Protein AF-A0A1M5WRR7-F1 (afdb_monomer)

Mean predicted aligned error: 4.21 Å

pLDDT: mean 90.85, std 9.51, range [60.28, 98.38]

Organism: NCBI:txid1121131

Nearest PDB structures (foldseek):
  8u01-assembly1_A  TM=9.129E-01  e=2.828E-10  Phocaeicola plebeius
  3qth-assembly1_A  TM=3.475E-01  e=7.767E+00  Colwellia psychrerythraea 34H

Structure (mmCIF, N/CA/C/O backbone):
data_AF-A0A1M5WRR7-F1
#
_entry.id   AF-A0A1M5WRR7-F1
#
loop_
_atom_site.group_PDB
_atom_site.id
_atom_site.type_symbol
_atom_site.label_atom_id
_atom_site.label_alt_id
_atom_site.label_comp_id
_atom_site.label_asym_id
_atom_site.label_entity_id
_atom_site.label_seq_id
_atom_site.pdbx_PDB_ins_code
_atom_site.Cartn_x
_atom_site.Cartn_y
_atom_site.Cartn_z
_atom_site.occupancy
_atom_site.B_iso_or_equiv
_atom_site.auth_seq_id
_atom_site.auth_comp_id
_atom_site.auth_asym_id
_atom_site.auth_atom_id
_atom_site.pdbx_PDB_model_num
ATOM 1 N N . MET A 1 1 ? 0.007 14.239 -7.657 1.00 67.25 1 MET A N 1
ATOM 2 C CA . MET A 1 1 ? -0.041 14.205 -6.182 1.00 67.25 1 MET A CA 1
ATOM 3 C C . MET A 1 1 ? 1.055 15.126 -5.649 1.00 67.25 1 MET A C 1
ATOM 5 O O . MET A 1 1 ? 2.219 14.793 -5.831 1.00 67.25 1 MET A O 1
ATOM 9 N N . PRO A 1 2 ? 0.702 16.306 -5.121 1.00 72.12 2 PRO A N 1
ATOM 10 C CA . PRO A 1 2 ? 1.646 17.364 -4.730 1.00 72.12 2 PRO A CA 1
ATOM 11 C C . PRO A 1 2 ? 2.571 16.984 -3.560 1.00 72.12 2 PRO A C 1
ATOM 13 O O . PRO A 1 2 ? 3.775 17.180 -3.682 1.00 72.12 2 PRO A O 1
ATOM 16 N N . ASN A 1 3 ? 2.064 16.350 -2.494 1.00 87.88 3 ASN A N 1
ATOM 17 C CA . ASN A 1 3 ? 2.882 15.937 -1.344 1.00 87.88 3 ASN A CA 1
ATOM 18 C C . ASN A 1 3 ? 3.287 14.449 -1.401 1.00 87.88 3 ASN A C 1
ATOM 20 O O . ASN A 1 3 ? 2.813 13.607 -0.638 1.00 87.88 3 ASN A O 1
ATOM 24 N N . SER A 1 4 ? 4.107 14.093 -2.392 1.00 91.44 4 SER A N 1
ATOM 25 C CA . SER A 1 4 ? 4.560 12.709 -2.599 1.00 91.44 4 SER A CA 1
ATOM 26 C C . SER A 1 4 ? 5.890 12.642 -3.338 1.00 91.44 4 SER A C 1
ATOM 28 O O . SER A 1 4 ? 6.218 13.558 -4.094 1.00 91.44 4 SER A O 1
ATOM 30 N N . ILE A 1 5 ? 6.596 11.521 -3.207 1.00 90.25 5 ILE A N 1
ATOM 31 C CA . ILE A 1 5 ? 7.802 11.212 -3.989 1.00 90.25 5 ILE A CA 1
ATOM 32 C C . ILE A 1 5 ? 7.555 10.031 -4.927 1.00 90.25 5 ILE A C 1
ATOM 34 O O . ILE A 1 5 ? 6.586 9.283 -4.762 1.00 90.25 5 ILE A O 1
ATOM 38 N N . LYS A 1 6 ? 8.411 9.867 -5.939 1.00 89.44 6 LYS A N 1
ATOM 39 C CA . LYS A 1 6 ? 8.394 8.658 -6.764 1.00 89.44 6 LYS A CA 1
ATOM 40 C C . LYS A 1 6 ? 9.039 7.519 -5.971 1.00 89.44 6 LYS A C 1
ATOM 42 O O . 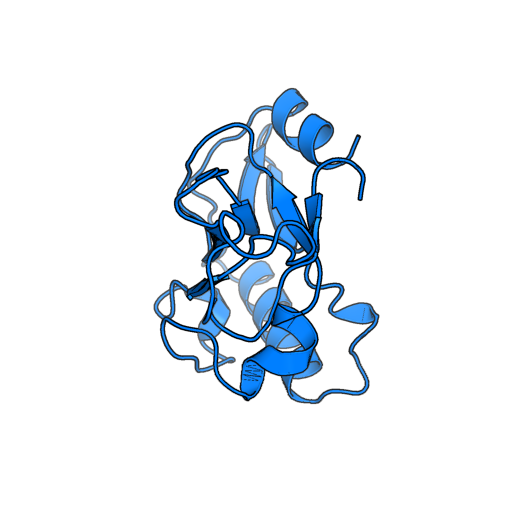LYS A 1 6 ? 10.166 7.658 -5.511 1.00 89.44 6 LYS A O 1
ATOM 47 N N . ALA A 1 7 ? 8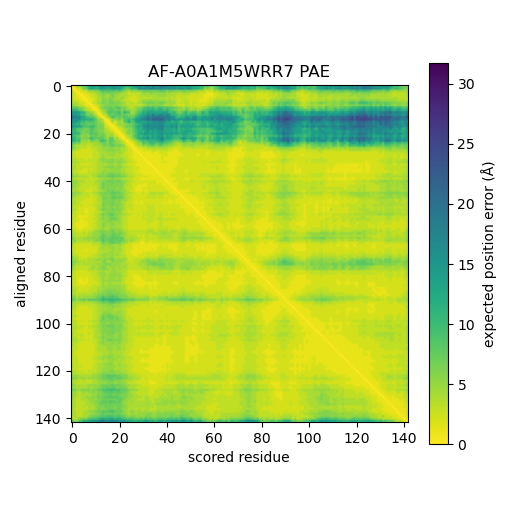.312 6.421 -5.810 1.00 90.75 7 ALA A N 1
ATOM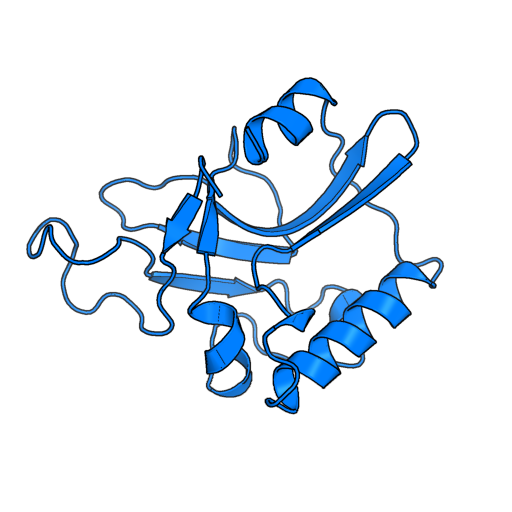 48 C CA . ALA A 1 7 ? 8.817 5.230 -5.148 1.00 90.75 7 ALA A CA 1
ATOM 49 C C . ALA A 1 7 ? 9.615 4.358 -6.125 1.00 90.75 7 ALA A C 1
ATOM 51 O O . ALA A 1 7 ? 9.518 4.507 -7.351 1.00 90.75 7 ALA A O 1
ATOM 52 N N . GLN A 1 8 ? 10.423 3.455 -5.576 1.00 85.00 8 GLN A N 1
ATOM 53 C CA . GLN A 1 8 ? 11.246 2.536 -6.350 1.00 85.00 8 G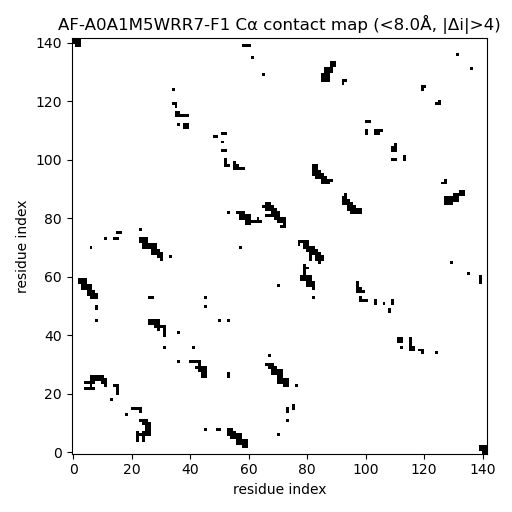LN A CA 1
ATOM 54 C C . GLN A 1 8 ? 11.037 1.110 -5.859 1.00 85.00 8 GLN A C 1
ATOM 56 O O . GLN A 1 8 ? 10.950 0.854 -4.666 1.00 85.00 8 GLN A O 1
ATOM 61 N N . PHE A 1 9 ? 10.996 0.170 -6.801 1.00 85.31 9 PHE A N 1
ATOM 62 C CA . PHE A 1 9 ? 10.973 -1.248 -6.463 1.00 85.31 9 PHE A CA 1
ATOM 63 C C . PHE A 1 9 ? 12.281 -1.717 -5.815 1.00 85.31 9 PHE A C 1
ATOM 65 O O . PHE A 1 9 ? 12.278 -2.559 -4.922 1.00 85.31 9 PHE A O 1
ATOM 72 N N . SER A 1 10 ? 13.411 -1.224 -6.318 1.00 77.25 10 SER A N 1
ATOM 73 C CA . SER A 1 10 ? 14.729 -1.615 -5.836 1.00 77.25 10 SER A CA 1
ATOM 74 C C . SER A 1 10 ? 15.061 -0.909 -4.533 1.00 77.25 10 SER A C 1
ATOM 76 O O . SER A 1 10 ? 14.862 0.297 -4.406 1.00 77.25 10 SER A O 1
ATOM 78 N N . THR A 1 11 ? 15.675 -1.648 -3.615 1.00 73.69 11 THR A N 1
ATOM 79 C CA . THR A 1 11 ? 16.371 -1.050 -2.481 1.00 73.69 11 THR A CA 1
ATOM 80 C C . THR A 1 11 ? 17.517 -0.179 -2.970 1.00 73.69 11 THR A C 1
ATOM 82 O O . THR A 1 11 ? 18.145 -0.467 -3.995 1.00 73.69 11 THR A O 1
ATOM 85 N N . ASP A 1 12 ? 17.842 0.838 -2.190 1.00 67.81 12 ASP A N 1
ATOM 86 C CA . ASP A 1 12 ? 18.969 1.702 -2.483 1.00 67.81 12 ASP A CA 1
ATOM 87 C C . ASP A 1 12 ? 20.299 0.926 -2.415 1.00 67.81 12 ASP A C 1
ATOM 89 O O . ASP A 1 12 ? 20.659 0.372 -1.376 1.00 67.81 12 ASP A O 1
ATOM 93 N N . PHE A 1 13 ? 21.024 0.853 -3.536 1.00 63.56 13 PHE A N 1
ATOM 94 C CA . PHE A 1 13 ? 22.378 0.285 -3.583 1.00 63.56 13 PHE A CA 1
ATOM 95 C C . PHE A 1 13 ? 23.454 1.371 -3.379 1.00 63.56 13 PHE A C 1
ATOM 97 O O . PHE A 1 13 ? 24.557 1.060 -2.930 1.00 63.56 13 PHE A O 1
ATOM 104 N N . TRP A 1 14 ? 23.134 2.646 -3.651 1.00 60.28 14 TRP A N 1
ATOM 105 C CA . TRP A 1 14 ? 24.019 3.797 -3.469 1.00 60.28 14 TRP A CA 1
ATOM 106 C C . TRP A 1 14 ? 23.238 5.012 -2.953 1.00 60.28 14 TRP A C 1
ATOM 108 O O . TRP A 1 14 ? 22.511 5.638 -3.711 1.00 60.28 14 TRP A O 1
ATOM 118 N N . SER A 1 15 ? 23.480 5.403 -1.697 1.00 61.25 15 SER A N 1
ATOM 119 C CA . SER A 1 15 ? 22.717 6.464 -1.020 1.00 61.25 15 SER A CA 1
ATOM 120 C C . SER A 1 15 ? 22.449 7.711 -1.870 1.00 61.25 15 SER A C 1
ATOM 122 O O . SER A 1 15 ? 23.346 8.182 -2.576 1.00 61.25 15 SER A O 1
ATOM 124 N N . VAL A 1 16 ? 21.293 8.355 -1.680 1.00 63.06 16 VAL A N 1
ATOM 125 C CA . VAL A 1 16 ? 21.008 9.697 -2.245 1.00 63.06 16 VAL A CA 1
ATOM 126 C C . VAL A 1 16 ? 22.068 10.749 -1.887 1.00 63.06 16 VAL A C 1
ATOM 128 O O . VAL A 1 16 ? 22.231 11.739 -2.594 1.00 63.06 16 VAL A O 1
ATOM 131 N N . GLY A 1 17 ? 22.837 10.534 -0.811 1.00 65.25 17 GLY A N 1
ATOM 132 C CA . GLY A 1 17 ? 23.992 11.368 -0.464 1.00 65.25 17 GLY A CA 1
ATOM 133 C C . GLY A 1 17 ? 25.164 11.242 -1.446 1.00 65.25 17 GLY A C 1
ATOM 134 O O . GLY A 1 17 ? 25.982 12.151 -1.545 1.00 65.25 17 GLY A O 1
ATOM 135 N N . THR A 1 18 ? 25.249 10.128 -2.177 1.00 66.75 18 THR A N 1
ATOM 136 C CA . THR A 1 18 ? 26.228 9.875 -3.248 1.00 66.75 18 THR A CA 1
ATOM 137 C C . THR A 1 18 ? 25.645 10.180 -4.632 1.00 66.75 18 THR A C 1
ATOM 139 O O . THR A 1 18 ? 26.360 10.723 -5.472 1.00 66.75 18 THR A O 1
ATOM 142 N N . PHE A 1 19 ? 24.356 9.894 -4.857 1.00 71.44 19 PHE A N 1
ATOM 143 C CA . PHE A 1 19 ? 23.657 10.154 -6.123 1.00 71.44 19 PHE A CA 1
ATOM 144 C C . PHE A 1 19 ? 22.372 10.966 -5.895 1.00 71.44 19 PHE A C 1
ATOM 146 O O . PHE A 1 19 ? 21.302 10.388 -5.708 1.00 71.44 19 PHE A O 1
ATOM 153 N N . PRO A 1 20 ? 22.446 12.309 -5.961 1.00 70.50 20 PRO A N 1
ATOM 154 C CA . PRO A 1 20 ? 21.303 13.186 -5.687 1.00 70.50 20 PRO A CA 1
ATOM 155 C C . PRO A 1 20 ? 20.120 13.016 -6.651 1.00 70.50 20 PRO A C 1
ATOM 157 O O . PRO A 1 20 ? 19.020 13.466 -6.353 1.00 70.50 20 PRO A O 1
ATOM 160 N N . GLU A 1 21 ? 20.351 12.409 -7.819 1.00 70.06 21 GLU A N 1
ATOM 161 C CA . GLU A 1 21 ? 19.324 12.151 -8.836 1.00 70.06 21 GLU A CA 1
ATOM 162 C C . GLU A 1 21 ? 18.466 10.913 -8.528 1.00 70.06 21 GLU A C 1
ATOM 164 O O . GLU A 1 21 ? 17.446 10.694 -9.182 1.00 70.06 21 GLU A O 1
ATOM 169 N N . GLN A 1 22 ? 18.858 10.095 -7.546 1.00 69.06 22 GLN A N 1
ATOM 170 C CA . GLN A 1 22 ? 18.0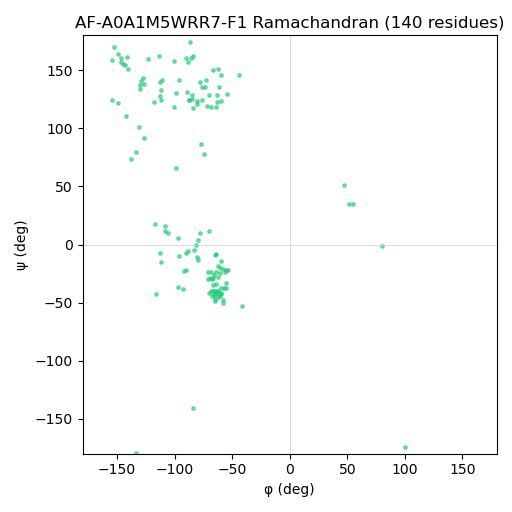71 8.945 -7.129 1.00 69.06 22 GLN A CA 1
ATOM 171 C C . GLN A 1 22 ? 16.946 9.399 -6.194 1.00 69.06 22 GLN A C 1
ATOM 173 O O . GLN A 1 22 ? 17.171 10.020 -5.157 1.00 69.06 22 GLN A O 1
ATOM 178 N N . GLU A 1 23 ? 15.712 9.070 -6.566 1.00 68.06 23 GLU A N 1
ATOM 179 C CA . GLU A 1 23 ? 14.540 9.297 -5.720 1.00 68.06 23 GLU A CA 1
ATOM 180 C C . GLU A 1 23 ? 14.687 8.447 -4.448 1.00 68.06 23 GLU A C 1
ATOM 182 O O . GLU A 1 23 ? 14.866 7.236 -4.545 1.00 68.06 23 GLU A O 1
ATOM 187 N N . GLY A 1 24 ? 14.656 9.074 -3.269 1.00 72.38 24 GLY A N 1
ATOM 188 C CA . GLY A 1 24 ? 15.130 8.487 -2.003 1.00 72.38 24 GLY A CA 1
ATOM 189 C C . GLY A 1 24 ? 14.313 7.351 -1.385 1.00 72.38 24 GLY A C 1
ATOM 190 O O . GLY A 1 24 ? 14.581 6.989 -0.247 1.00 72.38 24 GLY A O 1
ATOM 191 N N . ALA A 1 25 ? 13.348 6.777 -2.096 1.00 82.31 25 ALA A N 1
ATOM 192 C CA . ALA A 1 25 ? 12.608 5.611 -1.630 1.00 82.31 25 ALA A CA 1
ATOM 193 C C . ALA A 1 25 ? 13.472 4.336 -1.702 1.00 82.31 25 ALA A C 1
ATOM 195 O O . ALA A 1 25 ? 14.154 4.098 -2.698 1.00 82.31 25 ALA A O 1
ATOM 196 N N . MET A 1 26 ? 13.435 3.516 -0.652 1.00 85.12 26 MET A N 1
ATOM 197 C CA . MET A 1 26 ? 14.280 2.328 -0.472 1.00 85.12 26 MET A CA 1
ATOM 198 C C . MET A 1 26 ? 13.481 1.016 -0.416 1.00 85.12 26 MET A C 1
ATOM 200 O O . MET A 1 26 ? 14.005 0.006 0.054 1.00 85.12 26 MET A O 1
ATOM 204 N N . GLY A 1 27 ? 12.233 1.023 -0.888 1.00 88.19 27 GLY A N 1
ATOM 205 C CA . GLY A 1 27 ? 11.325 -0.121 -0.863 1.00 88.19 27 GLY A CA 1
ATOM 206 C C . GLY A 1 27 ? 10.308 -0.048 0.276 1.00 88.19 27 GLY A C 1
ATOM 207 O O . GLY A 1 27 ? 10.222 0.942 1.007 1.00 88.19 27 GLY A O 1
ATOM 208 N N . GLN A 1 28 ? 9.522 -1.114 0.428 1.00 93.31 28 GLN A N 1
ATOM 209 C CA . GLN A 1 28 ? 8.356 -1.120 1.310 1.00 93.31 28 GLN A CA 1
ATOM 210 C C . GLN A 1 28 ? 8.552 -2.028 2.526 1.00 93.31 28 GLN A C 1
ATOM 212 O O . GLN A 1 28 ? 9.073 -3.140 2.412 1.00 93.31 28 GLN A O 1
ATOM 217 N N . LEU A 1 29 ? 8.046 -1.569 3.670 1.00 94.81 29 LEU A N 1
ATOM 218 C CA . LEU A 1 29 ? 7.756 -2.385 4.844 1.00 94.81 29 LEU A CA 1
ATOM 219 C C . LEU A 1 29 ? 6.249 -2.666 4.871 1.00 94.81 29 LEU A C 1
ATOM 221 O O . LEU A 1 29 ? 5.443 -1.735 4.944 1.00 94.81 29 LEU A O 1
ATOM 225 N N . ILE A 1 30 ? 5.875 -3.943 4.799 1.00 97.31 30 ILE A N 1
ATOM 226 C CA . ILE A 1 30 ? 4.485 -4.387 4.635 1.00 97.31 30 ILE A CA 1
ATOM 227 C C . ILE A 1 30 ? 4.028 -5.103 5.908 1.00 97.31 30 ILE A C 1
ATOM 229 O O . ILE A 1 30 ? 4.654 -6.074 6.340 1.00 97.31 30 ILE A O 1
ATOM 233 N N . ASP A 1 31 ? 2.895 -4.688 6.480 1.00 97.44 31 ASP A N 1
ATOM 234 C CA . ASP A 1 31 ? 2.232 -5.461 7.536 1.00 97.44 31 ASP A CA 1
ATOM 235 C C . ASP A 1 31 ? 1.532 -6.688 6.932 1.00 97.44 31 ASP A C 1
ATOM 237 O O . ASP A 1 31 ? 0.319 -6.718 6.738 1.00 97.44 31 ASP A O 1
ATOM 241 N N . SER A 1 32 ? 2.307 -7.726 6.615 1.00 97.44 32 SER A N 1
ATOM 242 C CA . SER A 1 32 ? 1.822 -8.962 5.978 1.00 97.44 32 SER A CA 1
ATOM 243 C C . SER A 1 32 ? 0.755 -9.714 6.785 1.00 97.44 32 SER A C 1
ATOM 245 O O . SER A 1 32 ? 0.077 -10.590 6.247 1.00 97.44 32 SER A O 1
ATOM 247 N N . LYS A 1 33 ? 0.574 -9.377 8.069 1.00 97.25 33 LYS A N 1
ATOM 248 C CA . LYS A 1 33 ? -0.463 -9.951 8.939 1.00 97.25 33 LYS A CA 1
ATOM 249 C C . LYS A 1 33 ? -1.772 -9.163 8.898 1.00 97.25 33 LYS A C 1
ATOM 251 O O . LYS A 1 33 ? -2.756 -9.617 9.488 1.00 97.25 33 LYS A O 1
ATOM 256 N N . HIS A 1 34 ? -1.799 -8.011 8.230 1.00 97.94 34 HIS A N 1
ATOM 257 C CA . HIS A 1 34 ? -2.989 -7.184 8.124 1.00 97.94 34 HIS A CA 1
ATOM 258 C C . HIS A 1 34 ? -4.122 -7.954 7.417 1.00 97.94 34 HIS A C 1
ATOM 260 O O . HIS A 1 34 ? -3.876 -8.576 6.378 1.00 97.94 34 HIS A O 1
ATOM 266 N N . PRO A 1 35 ? -5.380 -7.902 7.906 1.00 97.69 35 PRO A N 1
ATOM 267 C CA . PRO A 1 35 ? -6.488 -8.664 7.318 1.00 97.69 35 PRO A CA 1
ATOM 268 C C . PRO A 1 35 ? -6.747 -8.377 5.834 1.00 97.69 35 PRO A C 1
ATOM 270 O O . PRO A 1 35 ? -7.310 -9.212 5.132 1.00 97.69 35 PRO A O 1
ATOM 273 N N . ILE A 1 36 ? -6.296 -7.223 5.338 1.00 97.94 36 ILE A N 1
ATOM 274 C CA . ILE A 1 36 ? -6.385 -6.859 3.921 1.00 97.94 36 ILE A CA 1
ATOM 275 C C . ILE A 1 36 ? -5.641 -7.823 2.991 1.00 97.94 36 ILE A C 1
ATOM 277 O O . ILE A 1 36 ? -5.944 -7.866 1.801 1.00 97.94 36 ILE A O 1
ATOM 281 N N . PHE A 1 37 ? -4.692 -8.603 3.515 1.00 98.06 37 PHE A N 1
ATOM 282 C CA . PHE A 1 37 ? -3.887 -9.559 2.756 1.00 98.06 37 PHE A CA 1
ATOM 283 C C . PHE A 1 37 ? -4.413 -11.001 2.821 1.00 98.06 37 PHE A C 1
ATOM 285 O O . PHE A 1 37 ? -3.794 -11.899 2.258 1.00 98.06 37 PHE A O 1
ATOM 292 N N . GLU A 1 38 ? -5.578 -11.251 3.432 1.00 96.75 38 GLU A N 1
ATOM 293 C CA . GLU A 1 38 ? -6.162 -12.601 3.548 1.00 96.75 38 GLU A CA 1
ATOM 294 C C . GLU A 1 38 ? -6.337 -13.299 2.186 1.00 96.75 38 GLU A C 1
ATOM 296 O O . GLU A 1 38 ? -6.065 -14.492 2.064 1.00 96.75 38 GLU A O 1
ATOM 301 N N . ASN A 1 39 ? -6.704 -12.540 1.146 1.00 96.19 39 ASN A N 1
ATOM 302 C CA . ASN A 1 39 ? -6.823 -13.023 -0.237 1.00 96.19 39 ASN A CA 1
ATOM 303 C C . ASN A 1 39 ? -5.671 -12.555 -1.147 1.00 96.19 39 ASN A C 1
ATOM 305 O O . ASN A 1 39 ? -5.726 -12.733 -2.364 1.00 96.19 39 ASN A O 1
ATOM 309 N N . PHE A 1 40 ? -4.623 -11.967 -0.568 1.00 97.62 40 PHE A N 1
ATOM 310 C CA . PHE A 1 40 ? -3.414 -11.533 -1.263 1.00 97.62 40 PHE A CA 1
ATOM 311 C C . PHE A 1 40 ? -2.182 -11.890 -0.418 1.00 97.62 40 PHE A C 1
ATOM 313 O O . PHE A 1 40 ? -1.588 -11.006 0.201 1.00 97.62 40 PHE A O 1
ATOM 320 N N . PRO A 1 41 ? -1.803 -13.183 -0.351 1.00 95.81 41 PRO A N 1
ATOM 321 C CA . PRO A 1 41 ? -0.639 -13.608 0.414 1.00 95.81 41 PRO A CA 1
ATOM 322 C C . PRO A 1 41 ? 0.603 -12.835 -0.026 1.00 95.81 41 PRO A C 1
ATOM 324 O O . PRO A 1 41 ? 0.888 -12.732 -1.220 1.00 95.81 41 PRO A O 1
ATOM 327 N N . THR A 1 42 ? 1.320 -12.279 0.943 1.00 96.62 42 THR A N 1
ATOM 328 C CA . THR A 1 42 ? 2.505 -11.453 0.718 1.00 96.62 42 THR A CA 1
ATOM 329 C C . THR A 1 42 ? 3.508 -11.649 1.846 1.00 96.62 42 THR A C 1
ATOM 331 O O . THR A 1 42 ? 3.166 -12.097 2.940 1.00 96.62 42 THR A O 1
ATOM 334 N N . GLU A 1 43 ? 4.753 -11.290 1.569 1.00 96.00 43 GLU A N 1
ATOM 335 C CA . GLU A 1 43 ? 5.812 -11.156 2.561 1.00 96.00 43 GLU A CA 1
ATOM 336 C C . GLU A 1 43 ? 5.781 -9.748 3.184 1.00 96.00 43 GLU A C 1
ATOM 338 O O . GLU A 1 43 ? 4.992 -8.889 2.780 1.00 96.00 43 GLU A O 1
ATOM 343 N N . ASP A 1 44 ? 6.618 -9.525 4.196 1.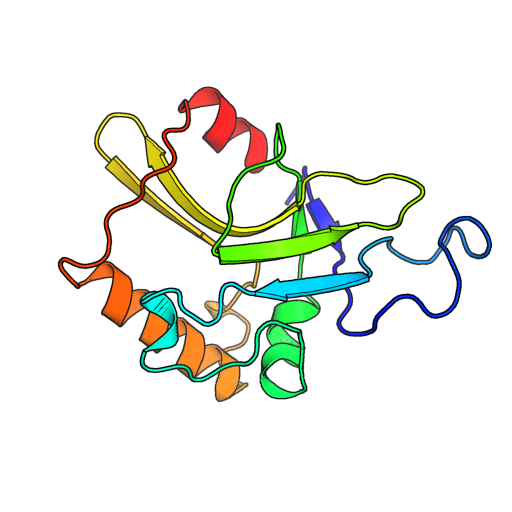00 95.94 44 ASP A N 1
ATOM 344 C CA . ASP A 1 44 ? 6.770 -8.252 4.917 1.00 95.94 44 ASP A CA 1
ATOM 345 C C . ASP A 1 44 ? 7.634 -7.210 4.178 1.00 95.94 44 ASP A C 1
ATOM 347 O O . ASP A 1 44 ? 7.877 -6.115 4.689 1.00 95.94 44 ASP A O 1
ATOM 351 N N . HIS A 1 45 ? 8.071 -7.538 2.962 1.00 93.38 45 HIS A N 1
ATOM 352 C CA . HIS A 1 45 ? 8.921 -6.722 2.108 1.00 93.38 45 HIS A CA 1
ATOM 353 C C . HIS A 1 45 ? 8.502 -6.833 0.635 1.00 93.38 45 HIS A C 1
ATOM 355 O O . HIS A 1 45 ? 7.817 -7.772 0.222 1.00 93.38 45 HIS A O 1
ATOM 361 N N . THR A 1 46 ? 8.932 -5.867 -0.177 1.00 91.12 46 THR A N 1
ATOM 362 C CA . THR A 1 46 ? 8.687 -5.859 -1.624 1.00 91.12 46 THR A CA 1
ATOM 363 C C . THR A 1 46 ? 9.365 -7.054 -2.310 1.00 91.12 46 THR A C 1
ATOM 365 O O . THR A 1 46 ? 10.571 -7.258 -2.190 1.00 91.12 46 THR A O 1
ATOM 368 N N . ASN A 1 47 ? 8.605 -7.803 -3.110 1.00 92.38 47 ASN A N 1
ATOM 369 C CA . ASN A 1 47 ? 9.100 -8.837 -4.027 1.00 92.38 47 ASN A CA 1
ATOM 370 C C . ASN A 1 47 ? 8.430 -8.669 -5.405 1.00 92.38 47 ASN A C 1
ATOM 372 O O . ASN A 1 47 ? 7.621 -7.764 -5.588 1.00 92.38 47 ASN A O 1
ATOM 376 N N . TYR A 1 48 ? 8.724 -9.517 -6.395 1.00 93.06 48 TYR A N 1
ATOM 377 C CA . TYR A 1 48 ? 8.226 -9.329 -7.771 1.00 93.06 48 TYR A CA 1
ATOM 378 C C . TYR A 1 48 ? 6.695 -9.217 -7.917 1.00 93.06 48 TYR A C 1
ATOM 380 O O . TYR A 1 48 ? 6.245 -8.581 -8.868 1.00 93.06 48 TYR A O 1
ATOM 388 N N . GLN A 1 49 ? 5.899 -9.742 -6.975 1.00 95.44 49 GLN A N 1
ATOM 389 C CA . GLN A 1 49 ? 4.440 -9.544 -6.928 1.00 95.44 49 GLN A CA 1
ATOM 390 C C . GLN A 1 49 ? 4.051 -8.065 -6.786 1.00 95.44 49 GLN A C 1
ATOM 392 O O . GLN A 1 49 ? 2.960 -7.664 -7.174 1.00 95.44 49 GLN A O 1
ATOM 397 N N . TRP A 1 50 ? 4.941 -7.240 -6.241 1.00 95.50 50 TRP A N 1
ATOM 398 C CA . TRP A 1 50 ? 4.716 -5.825 -5.978 1.00 95.50 50 TRP A CA 1
ATOM 399 C C . TRP A 1 50 ? 5.235 -4.901 -7.075 1.00 95.50 50 TRP A C 1
ATOM 401 O O . TRP A 1 50 ? 4.894 -3.722 -7.058 1.00 95.50 50 TRP A O 1
ATOM 411 N N . TRP A 1 51 ? 6.009 -5.403 -8.044 1.00 93.25 51 TRP A N 1
ATOM 412 C CA . TRP A 1 51 ? 6.687 -4.596 -9.070 1.00 93.25 51 TRP A CA 1
ATOM 413 C C . TRP A 1 51 ? 5.849 -3.446 -9.665 1.00 93.25 51 TRP A C 1
ATOM 415 O O . TRP A 1 51 ? 6.313 -2.297 -9.624 1.00 93.25 51 TRP A O 1
ATOM 425 N N . PRO A 1 52 ? 4.623 -3.685 -10.182 1.00 94.69 52 PRO A N 1
ATOM 426 C CA . PRO A 1 52 ? 3.843 -2.612 -10.798 1.00 94.69 52 PRO A CA 1
ATOM 427 C C . PRO A 1 52 ? 3.335 -1.568 -9.792 1.00 94.69 52 PRO A C 1
ATOM 429 O O . PRO A 1 52 ? 3.166 -0.406 -10.162 1.00 94.69 52 PRO A O 1
ATOM 432 N N . MET A 1 53 ? 3.101 -1.964 -8.538 1.00 95.25 53 MET A N 1
ATOM 433 C CA . MET A 1 53 ? 2.469 -1.143 -7.497 1.00 95.25 53 MET A CA 1
ATOM 434 C C . MET A 1 53 ? 3.500 -0.391 -6.648 1.00 95.25 53 MET A C 1
ATOM 436 O O . MET A 1 53 ? 3.304 0.781 -6.342 1.00 95.25 53 MET A O 1
ATOM 440 N N . ALA A 1 54 ? 4.630 -1.029 -6.337 1.00 93.62 54 ALA A N 1
ATOM 441 C CA . ALA A 1 54 ? 5.722 -0.448 -5.560 1.00 93.62 54 ALA A CA 1
ATOM 442 C C . ALA A 1 54 ? 6.373 0.744 -6.274 1.00 93.62 54 ALA A C 1
ATOM 444 O O . ALA A 1 54 ? 6.743 1.723 -5.640 1.00 93.62 54 ALA A O 1
ATOM 445 N N . SER A 1 55 ? 6.447 0.711 -7.609 1.00 92.00 55 SER A N 1
ATOM 446 C CA . SER A 1 55 ? 7.080 1.768 -8.420 1.00 92.00 55 SER A CA 1
ATOM 447 C C . SER A 1 55 ? 6.220 3.031 -8.609 1.00 92.00 55 SER A C 1
ATOM 449 O O . SER A 1 55 ? 6.521 3.867 -9.466 1.00 92.00 55 SER A O 1
ATOM 451 N N . GLN A 1 56 ? 5.112 3.147 -7.874 1.00 94.06 56 GLN A N 1
ATOM 452 C CA . GLN A 1 56 ? 4.181 4.268 -7.975 1.00 94.06 56 GLN A CA 1
ATOM 453 C C . GLN A 1 56 ? 4.662 5.439 -7.112 1.00 94.06 56 GLN A C 1
ATOM 455 O O . GLN A 1 56 ? 5.846 5.779 -7.112 1.00 94.06 56 GLN A O 1
ATOM 460 N N . ARG A 1 57 ? 3.758 6.143 -6.430 1.00 93.38 57 ARG A N 1
ATOM 461 C CA . ARG A 1 57 ? 4.120 7.294 -5.598 1.00 93.38 57 ARG A CA 1
ATOM 462 C C . ARG A 1 57 ? 3.872 6.972 -4.139 1.00 93.38 57 ARG A C 1
ATOM 464 O O . ARG A 1 57 ? 2.845 6.384 -3.820 1.00 93.38 57 ARG A O 1
ATOM 471 N N . ALA A 1 58 ? 4.773 7.405 -3.267 1.00 94.12 58 ALA A N 1
ATOM 472 C CA . ALA A 1 58 ? 4.577 7.347 -1.824 1.00 94.12 58 ALA A CA 1
ATOM 473 C C .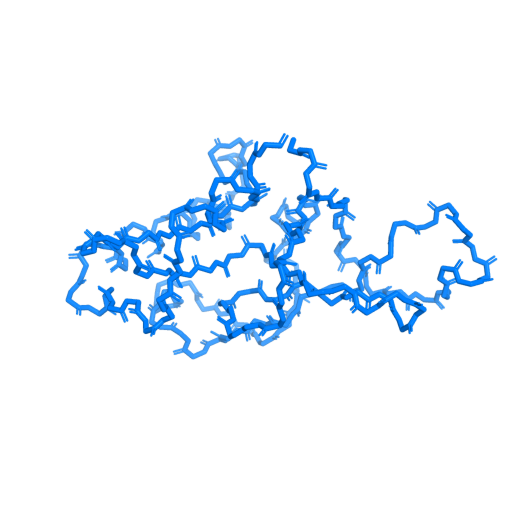 ALA A 1 58 ? 4.113 8.711 -1.310 1.00 94.12 58 ALA A C 1
ATOM 475 O O . ALA A 1 58 ? 4.696 9.742 -1.660 1.00 94.12 58 ALA A O 1
ATOM 476 N N . LEU A 1 59 ? 3.041 8.723 -0.520 1.00 94.69 59 LEU A N 1
ATOM 477 C CA . LEU A 1 59 ? 2.526 9.926 0.129 1.00 94.69 59 LEU A CA 1
ATOM 478 C C . LEU A 1 59 ? 3.410 10.272 1.320 1.00 94.69 59 LEU A C 1
ATOM 480 O O . LEU A 1 59 ? 3.741 9.385 2.103 1.00 94.69 59 LEU A O 1
ATOM 484 N N . ILE A 1 60 ? 3.756 11.550 1.466 1.00 93.75 60 ILE A N 1
ATOM 485 C CA . ILE A 1 60 ? 4.436 12.041 2.665 1.00 93.75 60 ILE A CA 1
ATOM 486 C C . ILE A 1 60 ? 3.370 12.350 3.714 1.00 93.75 60 ILE A C 1
ATOM 488 O O . ILE A 1 60 ? 2.429 13.109 3.465 1.00 93.75 60 ILE A O 1
ATOM 492 N N . LEU A 1 61 ? 3.528 11.753 4.886 1.00 92.94 61 LEU A N 1
ATOM 493 C CA . LEU A 1 61 ? 2.634 11.909 6.022 1.00 92.94 61 LEU A CA 1
ATOM 494 C C . LEU A 1 61 ? 3.052 13.110 6.885 1.00 92.94 61 LEU A C 1
ATOM 496 O O . LEU A 1 61 ? 4.211 13.528 6.847 1.00 92.94 61 LEU A O 1
ATOM 500 N N . PRO A 1 62 ? 2.132 13.694 7.671 1.00 90.00 62 PRO A N 1
ATOM 501 C CA . PRO A 1 62 ? 2.483 14.770 8.599 1.00 90.00 62 PRO A CA 1
ATOM 502 C C . PRO A 1 62 ? 3.400 14.292 9.736 1.00 90.00 62 PRO A C 1
ATOM 504 O O . PRO A 1 62 ? 4.204 15.067 10.248 1.00 90.00 62 PRO A O 1
ATOM 507 N N . GLU A 1 63 ? 3.297 13.019 10.113 1.00 90.88 63 GLU A N 1
ATOM 508 C CA . GLU A 1 63 ? 4.088 12.379 11.160 1.00 90.88 63 GLU A CA 1
ATOM 509 C C . GLU A 1 63 ? 4.219 10.873 10.903 1.00 90.88 63 GLU A C 1
ATOM 511 O O . GLU A 1 63 ? 3.557 10.318 10.024 1.00 90.88 63 GLU A O 1
ATOM 516 N N . TYR A 1 64 ? 5.087 10.208 11.665 1.00 90.69 64 TYR A N 1
ATOM 517 C CA . TYR A 1 64 ? 5.189 8.753 11.643 1.00 90.69 64 TYR A CA 1
ATOM 518 C C . TYR A 1 64 ? 3.955 8.123 12.281 1.00 90.69 64 TYR A C 1
ATOM 520 O O . TYR A 1 64 ? 3.590 8.456 13.405 1.00 90.69 64 TYR A O 1
ATOM 528 N N . MET A 1 65 ? 3.345 7.187 11.568 1.00 90.62 65 MET A N 1
ATOM 529 C CA . MET A 1 65 ? 2.156 6.469 12.008 1.00 90.62 65 MET A CA 1
ATOM 530 C C . MET A 1 65 ? 2.187 5.045 11.470 1.00 90.62 65 MET A C 1
ATOM 532 O O . MET A 1 65 ? 2.849 4.768 10.467 1.00 90.62 65 MET A O 1
ATOM 536 N N . ASP A 1 66 ? 1.462 4.155 12.137 1.00 90.31 66 ASP A N 1
ATOM 537 C CA . ASP A 1 66 ? 1.325 2.775 11.694 1.00 90.31 66 ASP A CA 1
ATOM 538 C C . ASP A 1 66 ? 0.516 2.748 10.393 1.00 90.31 66 ASP A C 1
ATOM 540 O O . ASP A 1 66 ? -0.639 3.178 10.347 1.00 90.31 66 ASP A O 1
ATOM 544 N N . THR A 1 67 ? 1.140 2.270 9.317 1.00 95.94 67 THR A N 1
ATOM 545 C CA . THR A 1 67 ? 0.490 2.104 8.014 1.00 95.94 67 THR A CA 1
ATOM 546 C C . THR A 1 67 ? 0.587 0.665 7.539 1.00 95.94 67 THR A C 1
ATOM 548 O O . THR A 1 67 ? 1.438 -0.095 7.996 1.00 95.94 67 THR A O 1
ATOM 551 N N . ILE A 1 68 ? -0.299 0.287 6.619 1.00 97.88 68 ILE A N 1
ATOM 552 C CA . ILE A 1 68 ? -0.361 -1.075 6.079 1.00 97.88 68 ILE A CA 1
ATOM 553 C C . ILE A 1 68 ? 0.860 -1.336 5.184 1.00 97.88 68 ILE A C 1
ATOM 555 O O . ILE A 1 68 ? 1.453 -2.414 5.228 1.00 97.88 68 ILE A O 1
ATOM 559 N N . ILE A 1 69 ? 1.232 -0.344 4.367 1.00 97.31 69 ILE A N 1
ATOM 560 C CA . ILE A 1 69 ? 2.429 -0.366 3.521 1.00 97.31 69 ILE A CA 1
ATOM 561 C C . ILE A 1 69 ? 3.185 0.941 3.734 1.00 97.31 69 ILE A C 1
ATOM 563 O O . ILE A 1 69 ? 2.828 1.982 3.170 1.00 97.31 69 ILE A O 1
ATOM 567 N N . THR A 1 70 ? 4.243 0.869 4.532 1.00 96.25 70 THR A N 1
ATOM 568 C CA . THR A 1 70 ? 5.153 1.986 4.791 1.00 96.25 70 THR A CA 1
ATOM 569 C C . THR A 1 70 ? 6.208 2.026 3.691 1.00 96.25 70 THR A C 1
ATOM 571 O O . THR A 1 70 ? 6.860 1.017 3.423 1.00 96.25 70 THR A O 1
ATOM 574 N N . GLU A 1 71 ? 6.401 3.185 3.062 1.00 95.00 71 GLU A N 1
ATOM 575 C CA . GLU A 1 71 ? 7.521 3.380 2.135 1.00 95.00 71 GLU A CA 1
ATOM 576 C C . GLU A 1 71 ? 8.739 3.848 2.933 1.00 95.00 71 GLU A C 1
ATOM 578 O O . GLU A 1 71 ? 8.683 4.857 3.638 1.00 95.00 71 GLU A O 1
ATOM 583 N N . MET A 1 72 ? 9.848 3.126 2.819 1.00 92.19 72 MET A N 1
ATOM 584 C CA . MET A 1 72 ? 11.074 3.453 3.534 1.00 92.19 72 MET A CA 1
ATOM 585 C C . MET A 1 72 ? 11.813 4.574 2.801 1.00 92.19 72 MET A C 1
ATOM 587 O O . MET A 1 72 ? 12.179 4.418 1.641 1.00 92.19 72 MET A O 1
ATOM 591 N N . ASP A 1 73 ? 12.058 5.703 3.467 1.00 90.19 73 ASP A N 1
ATOM 592 C CA . ASP A 1 73 ? 12.903 6.769 2.916 1.00 90.19 73 ASP A CA 1
ATOM 593 C C . ASP A 1 73 ? 14.383 6.513 3.206 1.00 90.19 73 ASP A C 1
ATOM 595 O O . ASP A 1 73 ? 14.750 5.818 4.156 1.00 90.19 73 ASP A O 1
ATOM 599 N N . CYS A 1 74 ? 15.245 7.165 2.436 1.00 84.81 74 CYS A N 1
ATOM 600 C CA . CYS A 1 74 ? 16.677 7.164 2.650 1.00 84.81 74 CYS A CA 1
ATOM 601 C C . CYS A 1 74 ? 17.032 7.738 4.026 1.00 84.81 74 CYS A C 1
ATOM 603 O O . CYS A 1 74 ? 16.424 8.704 4.499 1.00 84.81 74 CYS A O 1
ATOM 605 N N . PHE A 1 75 ? 18.096 7.202 4.631 1.00 83.81 75 PHE A N 1
ATOM 606 C CA . PHE A 1 75 ? 18.602 7.638 5.937 1.00 83.81 75 PHE A CA 1
ATOM 607 C C . PHE A 1 75 ? 18.921 9.139 6.012 1.00 83.81 75 PHE A C 1
ATOM 609 O O . PHE A 1 75 ? 18.989 9.697 7.104 1.00 83.81 75 PHE A O 1
ATOM 616 N N . ALA A 1 76 ? 19.150 9.791 4.868 1.00 83.88 76 ALA A N 1
ATOM 617 C CA . ALA A 1 76 ? 19.432 11.219 4.798 1.00 83.88 76 ALA A CA 1
ATOM 618 C C . ALA A 1 76 ? 18.203 12.093 5.108 1.00 83.88 76 ALA A C 1
ATOM 620 O O . ALA A 1 76 ? 18.366 13.211 5.596 1.00 83.88 76 ALA A O 1
ATOM 621 N N . TYR A 1 77 ? 16.993 11.605 4.813 1.00 87.06 77 TYR A N 1
ATOM 622 C CA . TYR A 1 77 ? 15.757 12.381 4.932 1.00 87.06 77 TYR A CA 1
ATOM 623 C C . TYR A 1 77 ? 14.798 11.810 5.965 1.00 87.06 77 TYR A C 1
ATOM 625 O O . TYR A 1 77 ? 14.228 12.591 6.725 1.00 87.06 77 TYR A O 1
ATOM 633 N N . LEU A 1 78 ? 14.633 10.480 5.996 1.00 88.94 78 LEU A N 1
ATOM 634 C CA . LEU A 1 78 ? 13.731 9.792 6.920 1.00 88.94 78 LEU A CA 1
ATOM 635 C C . LEU A 1 78 ? 12.350 10.474 6.961 1.00 88.94 78 LEU A C 1
ATOM 637 O O . LEU A 1 78 ? 11.861 10.844 8.033 1.00 88.94 78 LEU A O 1
ATOM 641 N N . ARG A 1 79 ? 11.735 10.716 5.796 1.00 92.88 79 ARG A N 1
ATOM 642 C CA . ARG A 1 79 ? 10.361 11.228 5.743 1.00 92.88 79 ARG A CA 1
ATOM 643 C C . ARG A 1 79 ? 9.391 10.111 6.147 1.00 92.88 79 ARG A C 1
ATOM 645 O O . ARG A 1 79 ? 9.584 8.969 5.730 1.00 92.88 79 ARG A O 1
ATOM 652 N N . PRO A 1 80 ? 8.325 10.416 6.901 1.00 94.12 80 PRO A N 1
ATOM 653 C CA . PRO A 1 80 ? 7.256 9.455 7.137 1.00 94.12 80 PRO A CA 1
ATOM 654 C C . PRO A 1 80 ? 6.441 9.290 5.849 1.00 94.12 80 PRO A C 1
ATOM 656 O O . PRO A 1 80 ? 5.890 10.265 5.334 1.00 94.12 80 PRO A O 1
ATOM 659 N N . MET A 1 81 ? 6.395 8.080 5.289 1.00 95.19 81 MET A N 1
ATOM 660 C CA . MET A 1 81 ? 5.760 7.844 3.991 1.00 95.19 81 MET A CA 1
ATOM 661 C C . MET A 1 81 ? 4.968 6.541 3.939 1.00 95.19 81 MET A C 1
ATOM 663 O O . MET A 1 81 ? 5.296 5.562 4.604 1.00 95.19 81 MET A O 1
ATOM 667 N N . THR A 1 82 ? 3.935 6.519 3.100 1.00 96.38 82 THR A N 1
ATOM 668 C CA . THR A 1 82 ? 3.079 5.344 2.905 1.00 96.38 82 THR A CA 1
ATOM 669 C C . THR A 1 82 ? 2.601 5.216 1.465 1.00 96.38 82 THR A C 1
ATOM 671 O O . THR A 1 82 ? 2.488 6.208 0.738 1.00 96.38 82 THR A O 1
ATOM 674 N N . GLN A 1 83 ? 2.282 3.987 1.066 1.00 96.38 83 GLN A N 1
ATOM 675 C CA . GLN A 1 83 ? 1.537 3.698 -0.160 1.00 96.38 83 GLN A CA 1
ATOM 676 C C . GLN A 1 83 ? 0.131 3.138 0.095 1.00 96.38 83 GLN A C 1
ATOM 678 O O . GLN A 1 83 ? -0.707 3.127 -0.818 1.00 96.38 83 GLN A O 1
ATOM 683 N N . LEU A 1 84 ? -0.136 2.687 1.324 1.00 97.62 84 LEU A N 1
ATOM 684 C CA . LEU A 1 84 ? -1.424 2.155 1.746 1.00 97.62 84 LEU A CA 1
ATOM 685 C C . LEU A 1 84 ? -1.603 2.324 3.255 1.00 97.62 84 LEU A C 1
ATOM 687 O O . LEU A 1 84 ? -0.809 1.817 4.049 1.00 97.62 84 LEU A O 1
ATOM 691 N N . MET A 1 85 ? -2.686 2.982 3.649 1.00 97.31 85 MET A N 1
ATOM 692 C CA . MET A 1 85 ? -3.046 3.162 5.051 1.00 97.31 85 MET A CA 1
ATOM 693 C C . MET A 1 85 ? -4.560 3.233 5.231 1.00 97.31 85 MET A C 1
ATOM 695 O O . MET A 1 85 ? -5.299 3.502 4.280 1.00 97.31 85 MET A O 1
ATOM 699 N N . GLU A 1 86 ? -5.011 3.061 6.467 1.00 97.31 86 GLU A N 1
ATOM 700 C CA . GLU A 1 86 ? -6.398 3.272 6.859 1.00 97.31 86 GLU A CA 1
ATOM 701 C C . GLU A 1 86 ? -6.497 4.221 8.049 1.00 97.31 86 GLU A C 1
ATOM 703 O O . GLU A 1 86 ? -5.651 4.204 8.942 1.00 97.31 86 GLU A O 1
ATOM 708 N N . VAL A 1 87 ? -7.526 5.067 8.048 1.00 96.69 87 VAL A N 1
ATOM 709 C CA . VAL A 1 87 ? -7.785 6.033 9.121 1.00 96.69 87 VAL A CA 1
ATOM 710 C C . VAL A 1 87 ? -9.280 6.185 9.367 1.00 96.69 87 VAL A C 1
ATOM 712 O O . VAL A 1 87 ? -10.100 5.992 8.466 1.00 96.69 87 VAL A O 1
ATOM 715 N N . SER A 1 88 ? -9.642 6.578 10.580 1.00 96.62 88 SER A N 1
ATOM 716 C CA . SER A 1 88 ? -10.954 7.137 10.883 1.00 96.62 88 SER A CA 1
ATOM 717 C C . SER A 1 88 ? -10.880 8.666 10.867 1.00 96.62 88 SER A C 1
ATOM 719 O O . SER A 1 88 ? -9.883 9.263 11.269 1.00 96.62 88 SER A O 1
ATOM 721 N N . CYS A 1 89 ? -11.919 9.314 10.344 1.00 96.19 89 CYS A N 1
ATOM 722 C CA . CYS A 1 89 ? -12.003 10.771 10.240 1.00 96.19 89 CYS A CA 1
ATOM 723 C C . CYS A 1 89 ? -13.469 11.204 10.345 1.00 96.19 89 CYS A C 1
ATOM 725 O O . CYS A 1 89 ? -14.294 10.782 9.536 1.00 96.19 89 CYS A O 1
ATOM 727 N N . GLU A 1 90 ? -13.799 12.054 11.323 1.00 94.25 90 GLU A N 1
ATOM 728 C CA . GLU A 1 90 ? -15.161 12.583 11.558 1.00 94.25 90 GLU A CA 1
ATOM 729 C C . GLU A 1 90 ? -16.255 11.488 11.642 1.00 94.25 90 GLU A C 1
ATOM 731 O O . GLU A 1 90 ? -17.384 11.678 11.193 1.00 94.25 90 GLU A O 1
ATOM 736 N N . GLY A 1 91 ? -15.924 10.315 12.195 1.00 92.06 91 GLY A N 1
ATOM 737 C CA . GLY A 1 91 ? -16.835 9.163 12.280 1.00 92.06 91 GLY A CA 1
ATOM 738 C C . GLY A 1 91 ? -16.960 8.337 10.991 1.00 92.06 91 GLY A C 1
ATOM 739 O O . GLY A 1 91 ? -17.658 7.324 10.982 1.00 92.06 91 GLY A O 1
ATOM 740 N N . GLY A 1 92 ? -16.279 8.735 9.914 1.00 95.62 92 GLY A N 1
ATOM 741 C CA . GLY A 1 92 ? -16.091 7.934 8.707 1.00 95.62 92 GLY A CA 1
ATOM 742 C C . GLY A 1 92 ? -14.829 7.072 8.770 1.00 95.62 92 GLY A C 1
ATOM 743 O O . GLY A 1 92 ? -13.905 7.354 9.532 1.00 95.62 92 GLY A O 1
ATOM 744 N N . LYS A 1 93 ? -14.782 6.035 7.930 1.00 97.12 93 LYS A N 1
ATOM 745 C CA . LYS A 1 93 ? -13.619 5.159 7.731 1.00 97.12 93 LYS A CA 1
ATOM 746 C C . LYS A 1 93 ? -13.054 5.388 6.335 1.00 97.12 93 LYS A C 1
ATOM 748 O O . LYS A 1 93 ? -13.810 5.421 5.364 1.00 97.12 93 LYS A O 1
ATOM 753 N N . LEU A 1 94 ? -11.742 5.552 6.233 1.00 96.25 94 LEU A N 1
ATOM 754 C CA . LEU A 1 94 ? -11.039 5.837 4.989 1.00 96.25 94 LEU A CA 1
ATOM 755 C C . LEU A 1 94 ? -9.920 4.820 4.787 1.00 96.25 94 LEU A C 1
ATOM 757 O O . LEU A 1 94 ? -9.173 4.521 5.713 1.00 96.25 94 LEU A O 1
ATOM 761 N N . LEU A 1 95 ? -9.782 4.348 3.552 1.00 97.25 95 LEU A N 1
ATOM 762 C CA . LEU A 1 95 ? -8.622 3.602 3.090 1.00 97.25 95 LEU A CA 1
ATOM 763 C C . LEU A 1 95 ? -7.973 4.402 1.961 1.00 97.25 95 LEU A C 1
ATOM 765 O O . LEU A 1 95 ? -8.624 4.751 0.974 1.00 97.25 95 LEU A O 1
ATOM 769 N N . ILE A 1 96 ? -6.701 4.739 2.137 1.00 95.62 96 ILE A N 1
ATOM 770 C CA . ILE A 1 96 ? -5.945 5.617 1.247 1.00 95.62 96 ILE A CA 1
ATOM 771 C C . ILE A 1 96 ? -4.885 4.777 0.547 1.00 95.62 96 ILE A C 1
ATOM 773 O O . ILE A 1 96 ? -4.056 4.155 1.205 1.00 95.62 96 ILE A O 1
ATOM 777 N N . SER A 1 97 ? -4.888 4.791 -0.788 1.00 95.81 97 SER A N 1
ATOM 778 C CA . SER A 1 97 ? -3.868 4.137 -1.607 1.00 95.81 97 SER A CA 1
ATOM 779 C C . SER A 1 97 ? -3.317 5.087 -2.664 1.00 95.81 97 SER A C 1
ATOM 781 O O . SER A 1 97 ? -4.078 5.741 -3.378 1.00 95.81 97 SER A O 1
ATOM 783 N N . SER A 1 98 ? -1.993 5.121 -2.804 1.00 95.06 98 SER A N 1
ATOM 784 C CA . SER A 1 98 ? -1.287 5.871 -3.853 1.00 95.06 98 SER A CA 1
ATOM 785 C C . SER A 1 98 ? -0.655 4.972 -4.922 1.00 95.06 98 SER A C 1
ATOM 787 O O . SER A 1 98 ? 0.098 5.448 -5.771 1.00 95.06 98 SER A O 1
ATOM 789 N N . MET A 1 99 ? -1.009 3.682 -4.923 1.00 95.50 99 MET A N 1
ATOM 790 C CA . MET A 1 99 ? -0.509 2.675 -5.868 1.00 95.50 99 MET A CA 1
ATOM 791 C C . MET A 1 99 ? -1.225 2.691 -7.229 1.00 95.50 99 MET A C 1
ATOM 793 O O . MET A 1 99 ? -0.924 1.862 -8.078 1.00 95.50 99 MET A O 1
ATOM 797 N N . GLY A 1 100 ? -2.207 3.574 -7.449 1.00 95.25 100 GLY A N 1
ATOM 798 C CA . GLY A 1 100 ? -2.862 3.720 -8.759 1.00 95.25 100 GLY A CA 1
ATOM 799 C C . GLY A 1 100 ? -3.456 2.419 -9.318 1.00 95.25 100 GLY A C 1
ATOM 800 O O . GLY A 1 100 ? -3.417 2.198 -10.522 1.00 95.25 100 GLY A O 1
ATOM 801 N N . LEU A 1 101 ? -3.979 1.532 -8.460 1.00 96.38 101 LEU A N 1
ATOM 802 C CA . LEU A 1 101 ? -4.325 0.148 -8.830 1.00 96.38 101 LEU A CA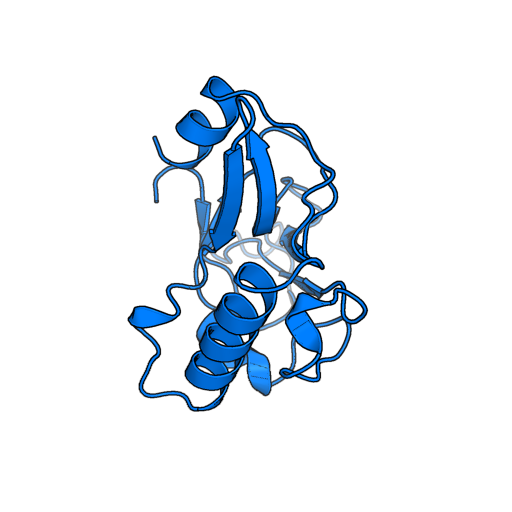 1
ATOM 803 C C . LEU A 1 101 ? -5.280 0.034 -10.030 1.00 96.38 101 LEU A C 1
ATOM 805 O O . LEU A 1 101 ? -5.161 -0.895 -10.824 1.00 96.38 101 LEU A O 1
ATOM 809 N N . GLN A 1 102 ? -6.190 0.997 -10.191 1.00 95.88 102 GLN A N 1
ATOM 810 C CA . GLN A 1 102 ? -7.139 1.059 -11.311 1.00 95.88 102 GLN A CA 1
ATOM 811 C C . GLN A 1 102 ? -6.456 1.292 -12.671 1.00 95.88 102 GLN A C 1
ATOM 813 O O . GLN A 1 102 ? -6.964 0.849 -13.699 1.00 95.88 102 GLN A O 1
ATOM 818 N N . ASP A 1 103 ? -5.282 1.924 -12.683 1.00 97.12 103 ASP A N 1
ATOM 819 C CA . ASP A 1 103 ? -4.478 2.158 -13.889 1.00 97.12 103 ASP A CA 1
ATOM 820 C C . ASP A 1 103 ? -3.520 0.987 -14.185 1.00 97.12 103 ASP A C 1
ATOM 822 O O . ASP A 1 103 ? -2.841 0.965 -15.213 1.00 97.12 103 ASP A O 1
ATOM 826 N N . LEU A 1 104 ? -3.463 -0.002 -13.284 1.00 97.31 104 LEU A N 1
ATOM 827 C CA . LEU A 1 104 ? -2.577 -1.168 -13.345 1.00 97.31 104 LEU A CA 1
ATOM 828 C C . LEU A 1 104 ? -3.327 -2.468 -13.664 1.00 97.31 104 LEU A C 1
ATOM 830 O O . LEU A 1 104 ? -2.788 -3.562 -13.501 1.00 97.31 104 LEU A O 1
ATOM 834 N N . MET A 1 105 ? -4.563 -2.374 -14.157 1.00 97.69 105 MET A N 1
ATOM 835 C CA . MET A 1 105 ? -5.451 -3.523 -14.361 1.00 97.69 105 MET A CA 1
ATOM 836 C C . MET A 1 105 ? -4.967 -4.531 -15.410 1.00 97.69 105 MET A C 1
ATOM 838 O O . MET A 1 105 ? -5.530 -5.620 -15.492 1.00 97.69 105 MET A O 1
ATOM 842 N N . GLN A 1 106 ? -3.920 -4.237 -16.184 1.00 98.06 106 GLN A N 1
ATOM 843 C CA . GLN A 1 106 ? -3.219 -5.212 -17.025 1.00 98.06 106 GLN A CA 1
ATOM 844 C C . GLN A 1 106 ? -2.469 -6.272 -16.199 1.00 98.06 106 GLN A C 1
ATOM 846 O O . GLN A 1 106 ? -2.380 -7.426 -16.625 1.00 98.06 106 GLN A O 1
ATOM 851 N N . TYR A 1 107 ? -2.015 -5.927 -14.992 1.00 97.94 107 TYR A N 1
ATOM 852 C CA . TYR A 1 107 ? -1.242 -6.803 -14.114 1.00 97.94 107 TYR A CA 1
ATOM 853 C C . TYR A 1 107 ? -2.161 -7.655 -13.218 1.00 97.94 107 TYR A C 1
ATOM 855 O O . TYR A 1 107 ? -3.012 -7.097 -12.517 1.00 97.94 107 TYR A O 1
ATOM 863 N N . PRO A 1 108 ? -2.047 -8.999 -13.223 1.00 97.50 108 PRO A N 1
ATOM 864 C CA . PRO A 1 108 ? -2.880 -9.857 -12.377 1.00 97.50 108 PRO A CA 1
ATOM 865 C C . PRO A 1 108 ? -2.719 -9.574 -10.879 1.00 97.50 108 PRO A C 1
ATOM 867 O O . PRO A 1 108 ? -3.715 -9.577 -10.161 1.00 97.50 108 PRO A O 1
ATOM 870 N N . GLU A 1 109 ? -1.507 -9.269 -10.427 1.00 97.44 109 GLU A N 1
ATOM 871 C CA . GLU A 1 109 ? -1.183 -8.891 -9.052 1.00 97.44 109 GLU A CA 1
ATOM 872 C C . GLU A 1 109 ? -1.930 -7.627 -8.598 1.00 97.44 109 GLU A C 1
ATOM 874 O O . GLU A 1 109 ? -2.496 -7.613 -7.507 1.00 97.44 109 GLU A O 1
ATOM 879 N N . ALA A 1 110 ? -2.036 -6.603 -9.451 1.00 97.75 110 ALA A N 1
ATOM 880 C CA . ALA A 1 110 ? -2.762 -5.377 -9.127 1.00 97.75 110 ALA A CA 1
ATOM 881 C C . ALA A 1 110 ? -4.272 -5.627 -9.021 1.00 97.75 110 ALA A C 1
ATOM 883 O O . ALA A 1 110 ? -4.923 -5.128 -8.102 1.00 97.75 110 ALA A O 1
ATOM 884 N N . ARG A 1 111 ? -4.826 -6.465 -9.911 1.00 98.00 111 ARG A N 1
ATOM 885 C CA . ARG A 1 111 ? -6.232 -6.893 -9.828 1.00 98.00 111 ARG A CA 1
ATOM 886 C C . ARG A 1 111 ? -6.507 -7.688 -8.552 1.00 98.00 111 ARG A C 1
ATOM 888 O O . ARG A 1 111 ? -7.541 -7.483 -7.922 1.00 98.00 111 ARG A O 1
ATOM 895 N N . ALA A 1 112 ? -5.593 -8.582 -8.177 1.00 98.06 112 ALA A N 1
ATOM 896 C CA . ALA A 1 112 ? -5.713 -9.386 -6.967 1.00 98.06 112 ALA A CA 1
ATOM 897 C C . ALA A 1 112 ? -5.674 -8.509 -5.707 1.00 98.06 112 ALA A C 1
ATOM 899 O O . ALA A 1 112 ? -6.563 -8.633 -4.864 1.00 98.06 112 ALA A O 1
ATOM 900 N N . LEU A 1 113 ? -4.726 -7.567 -5.613 1.00 98.12 113 LEU A N 1
ATOM 901 C CA . LEU A 1 113 ? -4.659 -6.638 -4.484 1.00 98.12 113 LEU A CA 1
ATOM 902 C C . LEU A 1 113 ? -5.913 -5.762 -4.401 1.00 98.12 113 LEU A C 1
ATOM 904 O O . LEU A 1 113 ? -6.494 -5.629 -3.328 1.00 98.12 113 LEU A O 1
ATOM 908 N N . LEU A 1 114 ? -6.377 -5.216 -5.530 1.00 98.00 114 LEU A N 1
ATOM 909 C CA . LEU A 1 114 ? -7.599 -4.412 -5.580 1.00 98.00 114 LEU A CA 1
ATOM 910 C C . LEU A 1 114 ? -8.829 -5.204 -5.103 1.00 98.00 114 LEU A C 1
ATOM 912 O O . LEU A 1 114 ? -9.629 -4.696 -4.321 1.00 98.00 114 LEU A O 1
ATOM 916 N N . SER A 1 115 ? -8.957 -6.466 -5.525 1.00 98.19 115 SER A N 1
ATOM 917 C CA . SER A 1 115 ? -10.019 -7.360 -5.049 1.00 98.19 115 SER A CA 1
ATOM 918 C C . SER A 1 115 ? -9.915 -7.631 -3.546 1.00 98.19 115 SER A C 1
ATOM 920 O O . SER A 1 115 ? -10.936 -7.671 -2.857 1.00 98.19 115 SER A O 1
ATOM 922 N N . SER A 1 116 ? -8.696 -7.814 -3.030 1.00 98.25 116 SER A N 1
ATOM 923 C CA . SER A 1 116 ? -8.451 -8.037 -1.602 1.00 98.25 116 SER A CA 1
ATOM 924 C C . SER A 1 116 ? -8.825 -6.807 -0.772 1.00 98.25 116 SER A C 1
ATOM 926 O O . SER A 1 116 ? -9.521 -6.939 0.232 1.00 98.25 116 SER A O 1
ATOM 928 N N . ILE A 1 117 ? -8.475 -5.607 -1.252 1.00 98.25 117 ILE A N 1
ATOM 929 C CA . ILE A 1 117 ? -8.871 -4.326 -0.651 1.00 98.25 117 ILE A CA 1
ATOM 930 C C . ILE A 1 117 ? -10.395 -4.209 -0.571 1.00 98.25 117 ILE A C 1
ATOM 932 O O . ILE A 1 117 ? -10.923 -3.926 0.501 1.00 98.25 117 ILE A O 1
ATOM 936 N N . TYR A 1 118 ? -11.117 -4.458 -1.667 1.00 97.75 118 TYR A N 1
ATOM 937 C CA . TYR A 1 118 ? -12.578 -4.350 -1.648 1.00 97.75 118 TYR A CA 1
ATOM 938 C C . TYR A 1 118 ? -13.238 -5.387 -0.741 1.00 97.75 118 TYR A C 1
ATOM 940 O O . TYR A 1 118 ? -14.162 -5.047 -0.010 1.00 97.75 118 TYR A O 1
ATOM 948 N N . THR A 1 119 ? -12.732 -6.621 -0.735 1.00 98.31 119 THR A N 1
ATOM 949 C CA . THR A 1 119 ? -13.237 -7.673 0.163 1.00 98.31 119 THR A CA 1
ATOM 950 C C . THR A 1 119 ? -13.020 -7.299 1.628 1.00 98.31 119 THR A C 1
ATOM 952 O O . THR A 1 119 ? -13.889 -7.517 2.465 1.00 98.31 119 THR A O 1
ATOM 955 N N . TYR A 1 120 ? -11.868 -6.706 1.941 1.00 98.38 120 TYR A N 1
ATOM 956 C CA . TYR A 1 120 ? -11.563 -6.222 3.279 1.00 98.38 120 TYR A CA 1
ATOM 957 C C . TYR A 1 120 ? -12.486 -5.074 3.699 1.00 98.38 120 TYR A C 1
ATOM 959 O O . TYR A 1 120 ? -13.074 -5.147 4.777 1.00 98.38 120 TYR A O 1
ATOM 967 N N . MET A 1 121 ? -12.664 -4.065 2.838 1.00 97.56 121 MET A N 1
ATOM 968 C CA . MET A 1 121 ? -13.538 -2.914 3.098 1.00 97.56 121 MET A CA 1
ATOM 969 C C . MET A 1 121 ? -15.016 -3.295 3.280 1.00 97.56 121 MET A C 1
ATOM 971 O O . MET A 1 121 ? -15.729 -2.585 3.982 1.00 97.56 121 MET A O 1
ATOM 975 N N . ASP A 1 122 ? -15.468 -4.390 2.660 1.00 97.62 122 ASP A N 1
ATOM 976 C CA . ASP A 1 122 ? -16.831 -4.936 2.797 1.00 97.62 122 ASP A CA 1
ATOM 977 C C . ASP A 1 122 ? -17.009 -5.819 4.050 1.00 97.62 122 ASP A C 1
ATOM 979 O O . ASP A 1 122 ? -18.107 -6.281 4.352 1.00 97.62 122 ASP A O 1
ATOM 983 N N . SER A 1 123 ? -15.934 -6.073 4.799 1.00 97.56 123 SER A N 1
ATOM 984 C CA . SER A 1 123 ? -15.954 -6.944 5.975 1.00 97.56 123 SER A CA 1
ATOM 985 C C . SER A 1 123 ? -16.009 -6.169 7.292 1.00 97.56 123 SER A C 1
ATOM 987 O O . SER A 1 123 ? -15.497 -5.056 7.407 1.00 97.56 123 SER A O 1
ATOM 989 N N . ASP A 1 124 ? -16.486 -6.831 8.349 1.00 97.00 124 ASP A N 1
ATOM 990 C CA . ASP A 1 124 ? -16.434 -6.311 9.726 1.00 97.00 124 ASP A CA 1
ATOM 991 C C . ASP A 1 124 ? -14.997 -6.131 10.260 1.00 97.00 124 ASP A C 1
ATOM 993 O O . ASP A 1 124 ? -14.795 -5.575 11.339 1.00 97.00 124 ASP A O 1
ATOM 997 N N . LYS A 1 125 ? -13.977 -6.611 9.528 1.00 97.06 125 LYS A N 1
ATOM 998 C CA . LYS A 1 125 ? -12.562 -6.437 9.888 1.00 97.06 125 LYS A CA 1
ATOM 999 C C . LYS A 1 125 ? -12.031 -5.048 9.510 1.00 97.06 125 LYS A C 1
ATOM 1001 O O . LYS A 1 125 ? -10.942 -4.697 9.968 1.00 97.06 125 LYS A O 1
ATOM 1006 N N . PHE A 1 126 ? -12.752 -4.279 8.686 1.00 97.75 126 PHE A N 1
ATOM 1007 C CA . PHE A 1 126 ? -12.383 -2.903 8.353 1.00 97.75 126 PHE A CA 1
ATOM 1008 C C . PHE A 1 126 ? -12.728 -1.960 9.507 1.00 97.75 126 PHE A C 1
ATOM 1010 O O . PHE A 1 126 ? -13.805 -1.361 9.563 1.00 97.75 126 PHE A O 1
ATOM 1017 N N . GLU A 1 127 ? -11.797 -1.845 10.452 1.00 96.19 127 GLU A N 1
ATOM 1018 C CA . GLU A 1 127 ? -11.919 -1.039 11.668 1.00 96.19 127 GLU A CA 1
ATOM 1019 C C . GLU A 1 127 ? -10.641 -0.207 11.886 1.00 96.19 127 GLU A C 1
ATOM 1021 O O . GLU A 1 127 ? -9.782 -0.592 12.688 1.00 96.19 127 GLU A O 1
ATOM 1026 N N . PRO A 1 128 ? -10.501 0.929 11.170 1.00 95.50 128 PRO A N 1
ATOM 1027 C CA . PRO A 1 128 ? -9.325 1.783 11.266 1.00 95.50 128 PRO A CA 1
ATOM 1028 C C . PRO A 1 128 ? -9.113 2.317 12.681 1.00 95.50 128 PRO A C 1
ATOM 1030 O O . PRO A 1 128 ? -9.978 2.989 13.243 1.00 95.50 128 PRO A O 1
ATOM 1033 N N . LYS A 1 129 ? -7.930 2.058 13.241 1.00 93.00 129 LYS A N 1
ATOM 1034 C CA . LYS A 1 129 ? -7.577 2.457 14.618 1.00 93.00 129 LYS A CA 1
ATOM 1035 C C . LYS A 1 129 ? -6.928 3.832 14.717 1.00 93.00 129 LYS A C 1
ATOM 1037 O O . LYS A 1 129 ? -6.931 4.429 15.789 1.00 93.00 129 LYS A O 1
ATOM 1042 N N . VAL A 1 130 ? -6.344 4.311 13.623 1.00 92.69 130 VAL A N 1
ATOM 1043 C CA . VAL A 1 130 ? -5.686 5.617 13.566 1.00 92.69 130 VAL A CA 1
ATOM 1044 C C . VAL A 1 130 ? -6.750 6.674 13.301 1.00 92.69 130 VAL A C 1
ATOM 1046 O O . VAL A 1 130 ? -7.411 6.637 12.267 1.00 92.69 130 VAL A O 1
ATOM 1049 N N . GLU A 1 131 ? -6.936 7.606 14.231 1.00 94.25 131 GLU A N 1
ATOM 1050 C CA . GLU A 1 131 ? -7.804 8.768 14.029 1.00 94.25 131 GLU A CA 1
ATOM 1051 C C . GLU A 1 131 ? -6.994 9.916 13.420 1.00 94.25 131 GLU A C 1
ATOM 1053 O O . GLU A 1 131 ? -5.907 10.247 13.896 1.00 94.25 131 GLU A O 1
ATOM 1058 N N . MET A 1 132 ? -7.519 10.529 12.360 1.00 93.38 132 MET A N 1
ATOM 1059 C CA . MET A 1 132 ? -6.879 11.649 11.679 1.00 93.38 132 MET A CA 1
ATOM 1060 C C . MET A 1 132 ? -7.865 12.799 11.496 1.00 93.38 132 MET A C 1
ATOM 1062 O O . MET A 1 132 ? -9.016 12.601 11.104 1.00 93.38 132 MET A O 1
ATOM 1066 N N . SER A 1 133 ? -7.401 14.026 11.747 1.00 93.94 133 SER A N 1
ATOM 1067 C CA . SER A 1 133 ? -8.204 15.215 11.479 1.00 93.94 133 SER A CA 1
ATOM 1068 C C . SER A 1 133 ? -8.434 15.393 9.980 1.00 93.94 133 SER A C 1
ATOM 1070 O O . SER A 1 133 ? -7.589 15.067 9.138 1.00 93.94 133 SER A O 1
ATOM 1072 N N . LYS A 1 134 ? -9.572 15.987 9.636 1.00 93.44 134 LYS A N 1
ATOM 1073 C CA . LYS A 1 134 ? -9.914 16.320 8.254 1.00 93.44 134 LYS A CA 1
ATOM 1074 C C . LYS A 1 134 ? -8.868 17.212 7.597 1.00 93.44 134 LYS A C 1
ATOM 1076 O O . LYS A 1 134 ? -8.579 17.058 6.412 1.00 93.44 134 LYS A O 1
ATOM 1081 N N . GLU A 1 135 ? -8.297 18.144 8.354 1.00 92.06 135 GLU A N 1
ATOM 1082 C CA . GLU A 1 135 ? -7.246 19.038 7.881 1.00 92.06 135 GLU A CA 1
ATOM 1083 C C . GLU A 1 135 ? -6.011 18.250 7.440 1.00 92.06 135 GLU A C 1
ATOM 1085 O O . GLU A 1 135 ? -5.488 18.518 6.358 1.00 92.06 135 GLU A O 1
ATOM 1090 N N . ASN A 1 136 ? -5.598 17.248 8.225 1.00 90.88 136 ASN A N 1
ATOM 1091 C CA . ASN A 1 136 ? -4.452 16.396 7.910 1.00 90.88 136 ASN A CA 1
ATOM 1092 C C . ASN A 1 136 ? -4.725 15.519 6.683 1.00 90.88 136 ASN A C 1
ATOM 1094 O O . ASN A 1 136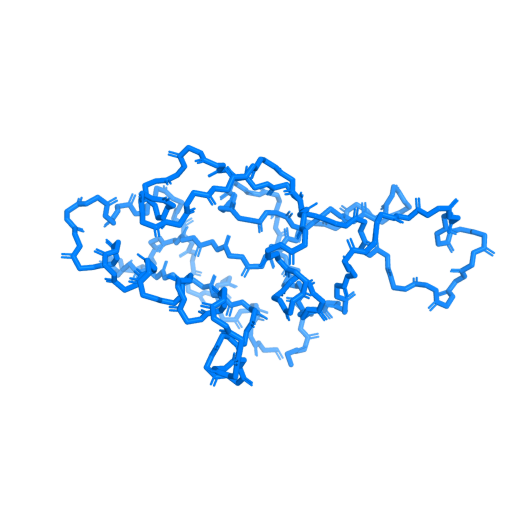 ? -3.890 15.475 5.780 1.00 90.88 136 ASN A O 1
ATOM 1098 N N . VAL A 1 137 ? -5.914 14.912 6.590 1.00 91.00 137 VAL A N 1
ATOM 1099 C CA . VAL A 1 137 ? -6.312 14.139 5.400 1.00 91.00 137 VAL A CA 1
ATOM 1100 C C . VAL A 1 137 ? -6.257 15.019 4.149 1.00 91.00 137 VAL A C 1
ATOM 1102 O O . VAL A 1 137 ? -5.672 14.639 3.139 1.00 91.00 137 VAL A O 1
ATOM 1105 N N . LEU A 1 138 ? -6.821 16.229 4.201 1.00 89.06 138 LEU A N 1
ATOM 1106 C CA . LEU A 1 138 ? -6.814 17.147 3.059 1.00 89.06 138 LEU A CA 1
ATOM 1107 C C . LEU A 1 138 ? -5.408 17.641 2.703 1.00 89.06 138 LEU A C 1
ATOM 1109 O O . LEU A 1 138 ? -5.129 17.851 1.523 1.00 89.06 138 LEU A O 1
ATOM 1113 N N . ALA A 1 139 ? -4.532 17.834 3.690 1.00 86.38 139 ALA A N 1
ATOM 1114 C CA . ALA A 1 139 ? -3.151 18.254 3.468 1.00 86.38 139 ALA A CA 1
ATOM 1115 C C . ALA A 1 139 ? -2.327 17.215 2.686 1.00 86.38 139 ALA A C 1
ATOM 1117 O O . ALA A 1 139 ? -1.376 17.588 2.008 1.00 86.38 139 ALA A O 1
ATOM 1118 N N . MET A 1 140 ? -2.707 15.933 2.714 1.00 84.44 140 MET A N 1
ATOM 1119 C CA . MET A 1 140 ? -2.039 14.889 1.923 1.00 84.44 140 MET A CA 1
ATOM 1120 C C . MET A 1 140 ? -2.323 14.996 0.414 1.00 84.44 140 MET A C 1
ATOM 1122 O O . MET A 1 140 ? -1.530 14.519 -0.398 1.00 84.44 140 MET A O 1
ATOM 1126 N N . PHE A 1 141 ? -3.440 15.620 0.020 1.00 81.75 141 PHE A N 1
ATOM 1127 C CA . PHE A 1 141 ? -3.895 15.671 -1.379 1.00 81.75 141 PHE A CA 1
ATOM 1128 C C . PHE A 1 141 ? -3.848 17.068 -2.018 1.00 81.75 141 PHE A C 1
ATOM 1130 O O . PHE A 1 141 ? -4.092 17.180 -3.223 1.00 81.75 141 PHE A O 1
ATOM 1137 N N . LYS A 1 142 ? -3.547 18.110 -1.239 1.00 68.75 142 LYS A N 1
ATOM 1138 C CA . LYS A 1 142 ? -3.383 19.502 -1.694 1.00 68.75 142 LYS A CA 1
ATOM 1139 C C . LYS A 1 142 ? -1.944 19.824 -2.057 1.00 68.75 142 LYS A C 1
ATOM 1141 O O . LYS A 1 142 ? -1.777 20.600 -3.022 1.00 68.75 142 LYS A O 1
#

Foldseek 3Di:
DVQKWFFDLAADPDACVRVVPDTFWGFKQAPQVQQLCVQPRDDRTRDPLCHLQRRFIKFFAPDADDARIWTAGTPVPRTGTGQWGWEDEPNDIDIDGRSPLVVVVVRPSSVRSVVSNVVCVPDPSRDHPHYDYPVRVVVRVD

Sequence (142 aa):
MPNSIKAQFSTDFWSVGTFPEQEGAMGQLIDSKHPIFENFPTEDHTNYQWWPMASQRALILPEYMDTIITEMDCFAYLRPMTQLMEVSCEGGKLLISSMGLQDLMQYPEARALLSSIYTYMDSDKFEPKVEMSKENVLAMFK

Radius of gyration: 14.93 Å; Cα contacts (8 Å, |Δi|>4): 266; chains: 1; bounding box: 43×33×32 Å

Secondary structure (DSSP, 8-state):
--SEEE--SSPPSS-TTT-TTS--EEEEEE-TTSGGGTTS---SB--GGGHHHHTSEEEEPSS----SEEEEEPTTT---EEEEEEEEETTEEEEEE-S-GGGGTTSHHHHHHHHHHHHHHTSTT-----B--HHHHHHHH-

Solvent-accessible surface area (backbone atoms only — not comparable to full-atom values): 7917 Å² total; per-residue (Å²): 117,70,40,47,47,61,30,30,60,57,59,71,89,65,56,46,92,79,37,76,87,48,63,49,30,39,25,42,46,34,50,50,83,43,74,50,29,77,72,38,86,61,59,52,48,74,50,82,78,36,48,84,42,46,46,31,38,26,38,49,48,98,56,82,71,94,46,49,26,27,36,37,44,35,90,90,70,60,56,35,33,29,35,28,37,52,28,24,40,97,90,42,80,46,76,52,70,44,39,56,46,84,83,36,62,89,40,69,54,36,46,40,46,53,52,16,44,53,56,28,67,76,35,92,80,60,67,55,82,46,76,44,55,67,67,60,60,51,57,45,68,93